Protein AF-A0A268S438-F1 (afdb_monomer)

Solvent-accessible surface area (backbone atoms only — not comparable to full-atom values): 7469 Å² total; per-residue (Å²): 136,84,68,72,70,56,70,72,64,74,29,66,82,28,32,20,53,40,44,103,88,45,72,42,93,62,73,30,62,47,69,67,56,44,38,54,51,52,50,54,51,50,52,53,52,52,47,54,53,64,74,64,53,57,83,86,52,78,36,74,67,53,49,50,52,50,52,50,54,50,50,52,54,51,45,43,52,73,72,44,54,72,66,51,53,52,48,48,35,61,77,70,65,50,42,38,23,63,53,61,61,92,77,60,55,75,70,55,75,73,40,95,79,39,84,53,45,60,77,65,83,72,61,84,98

Radius of gyration: 16.18 Å; Cα contacts (8 Å, |Δi|>4): 114; chains: 1; bounding box: 44×34×37 Å

Organism: Shouchella clausii (NCBI:txid79880)

pLDDT: mean 84.64, std 14.53, range [30.36, 95.69]

Sequence (125 aa):
MYKVNKPNNFFAKGFYIEDQVRSSNSKIHNEEQFRIALLDHAKKKEQSMYDGWDIDDYTCEKEQEFFQEWTEKQRRLKEGTFSDLVQYVIDERINLSLVKPSELTQEDFEDDNNPKFLVVQNIIL

Mean predicted aligned error: 6.34 Å

Secondary structure (DSSP, 8-state):
------HHHHSTT-BEEEETTEE-SS-B-SHHHHHHHHHHHHHHHHHHHHHT--GGG--HHHHHHHHHHHHHHHHHHHHS-HHHHHHHHHHTT-EEESS-GGG--TGGGG-TT-TTB--GGGS--

Structure (mmCIF, N/CA/C/O backbone):
data_AF-A0A268S438-F1
#
_entry.id   AF-A0A268S438-F1
#
loop_
_atom_site.group_PDB
_atom_site.id
_atom_site.type_symbol
_atom_site.label_atom_id
_atom_site.label_alt_id
_atom_site.label_comp_id
_atom_site.label_asym_id
_atom_site.label_entity_id
_atom_site.label_seq_id
_atom_site.pdbx_PDB_ins_code
_atom_site.Cartn_x
_atom_site.Cartn_y
_atom_site.Cartn_z
_atom_site.occupancy
_atom_site.B_iso_or_equiv
_atom_site.auth_seq_id
_atom_site.auth_comp_id
_atom_site.auth_asym_id
_atom_site.auth_atom_id
_atom_site.pdbx_PDB_model_num
ATOM 1 N N . MET A 1 1 ? -25.216 15.766 -7.250 1.00 33.81 1 MET A N 1
ATOM 2 C CA . MET A 1 1 ? -24.340 16.162 -6.126 1.00 33.81 1 MET A CA 1
ATOM 3 C C . MET A 1 1 ? -24.080 14.907 -5.312 1.00 33.81 1 MET A C 1
ATOM 5 O O . MET A 1 1 ? -24.943 14.520 -4.536 1.00 33.81 1 MET A O 1
ATOM 9 N N . TYR A 1 2 ? -22.967 14.220 -5.560 1.00 30.36 2 TYR A N 1
ATOM 10 C CA . TYR A 1 2 ? -22.604 13.026 -4.796 1.00 30.36 2 TYR A CA 1
ATOM 11 C C . TYR A 1 2 ? -21.817 13.465 -3.560 1.00 30.36 2 TYR A C 1
ATOM 13 O O . TYR A 1 2 ? -20.893 14.275 -3.648 1.00 30.36 2 TYR A O 1
ATOM 21 N N . LYS A 1 3 ? -22.290 13.036 -2.388 1.00 34.06 3 LYS A N 1
ATOM 22 C CA . LYS A 1 3 ? -21.680 13.325 -1.092 1.00 34.06 3 LYS A CA 1
ATOM 23 C C . LYS A 1 3 ? -20.525 12.351 -0.915 1.00 34.06 3 LYS A C 1
ATOM 25 O O . LYS A 1 3 ? -20.763 11.199 -0.588 1.00 34.06 3 LYS A O 1
ATOM 30 N N . VAL A 1 4 ? -19.300 12.852 -1.039 1.00 43.38 4 VAL A N 1
ATOM 31 C CA . VAL A 1 4 ? -18.123 12.205 -0.451 1.00 43.38 4 VAL A CA 1
ATOM 32 C C . VAL A 1 4 ? -18.448 11.952 1.024 1.00 43.38 4 VAL A C 1
ATOM 34 O O . VAL A 1 4 ? -18.591 12.904 1.803 1.00 43.38 4 VAL A O 1
ATOM 37 N N . ASN A 1 5 ? -18.644 10.691 1.414 1.00 45.06 5 ASN A N 1
ATOM 38 C CA . ASN A 1 5 ? -18.700 10.330 2.825 1.00 45.06 5 ASN A CA 1
ATOM 39 C C . ASN A 1 5 ? -17.345 10.721 3.420 1.00 45.06 5 ASN A C 1
ATOM 41 O O . ASN A 1 5 ? -16.308 10.188 3.044 1.00 45.06 5 ASN A O 1
ATOM 45 N N . LYS A 1 6 ? -17.357 11.762 4.258 1.00 53.25 6 LYS A N 1
ATOM 46 C CA . LYS A 1 6 ? -16.161 12.499 4.676 1.00 53.25 6 LYS A CA 1
ATOM 47 C C . LYS A 1 6 ? -15.048 11.551 5.162 1.00 53.25 6 LYS A C 1
ATOM 49 O O . LYS A 1 6 ? -15.359 10.656 5.956 1.00 53.25 6 LYS A O 1
ATOM 54 N N . PRO A 1 7 ? -13.768 11.820 4.831 1.00 57.50 7 PRO A N 1
ATOM 55 C CA . PRO A 1 7 ? -12.608 11.052 5.312 1.00 57.50 7 PRO A CA 1
ATOM 56 C C . PRO A 1 7 ? -12.600 10.840 6.837 1.00 57.50 7 PRO A C 1
ATOM 58 O O . PRO A 1 7 ? -12.092 9.839 7.330 1.00 57.50 7 PRO A O 1
ATOM 61 N N . ASN A 1 8 ? -13.261 11.721 7.595 1.00 56.97 8 ASN A N 1
ATOM 62 C CA . ASN A 1 8 ? -13.432 11.603 9.043 1.00 56.97 8 ASN A CA 1
ATOM 63 C C . ASN A 1 8 ? -14.044 10.272 9.515 1.00 56.97 8 ASN A C 1
ATOM 65 O O . ASN A 1 8 ? -13.729 9.845 10.621 1.00 56.97 8 ASN A O 1
ATOM 69 N N . ASN A 1 9 ? -14.909 9.616 8.729 1.00 70.81 9 ASN A N 1
ATOM 70 C CA . ASN A 1 9 ? -15.498 8.338 9.153 1.00 70.81 9 ASN A CA 1
ATOM 71 C C . ASN A 1 9 ? -14.593 7.139 8.830 1.00 70.81 9 ASN A C 1
ATOM 73 O O . ASN A 1 9 ? -14.622 6.136 9.538 1.00 70.81 9 ASN A O 1
ATOM 77 N N . PHE A 1 10 ? -13.755 7.258 7.798 1.00 80.94 10 PHE A N 1
ATOM 78 C CA . PHE A 1 10 ? -12.822 6.208 7.389 1.00 80.94 10 PHE A CA 1
ATOM 79 C C . PHE A 1 10 ? -11.771 5.930 8.468 1.00 80.94 10 PHE A C 1
ATOM 81 O O . PHE A 1 10 ? -11.498 4.783 8.811 1.00 80.94 10 PHE A O 1
ATOM 88 N N . PHE A 1 11 ? -11.245 6.989 9.080 1.00 88.00 11 PHE A N 1
ATOM 89 C CA . PHE A 1 11 ? -10.227 6.874 10.121 1.00 88.00 11 PHE A CA 1
ATOM 90 C C . PHE A 1 11 ? -10.784 6.669 11.538 1.00 88.00 11 PHE A C 1
ATOM 92 O O . PHE A 1 11 ? -10.012 6.441 12.469 1.00 88.00 11 PHE A O 1
ATOM 99 N N . ALA A 1 12 ? -12.107 6.720 11.728 1.00 85.12 12 ALA A N 1
ATOM 100 C CA . ALA A 1 12 ? -12.731 6.777 13.053 1.00 85.12 12 ALA A CA 1
ATOM 101 C C . ALA A 1 12 ? -12.380 5.579 13.953 1.00 85.12 12 ALA A C 1
ATOM 103 O O . ALA A 1 12 ? -12.113 5.750 15.141 1.00 85.12 12 ALA A O 1
ATOM 104 N N . LYS A 1 13 ? -12.349 4.364 13.394 1.00 85.56 13 LYS A N 1
ATOM 105 C CA . LYS A 1 13 ? -11.952 3.145 14.126 1.00 85.56 13 LYS A CA 1
ATOM 106 C C . LYS A 1 13 ? -10.446 2.873 14.070 1.00 85.56 13 LYS A C 1
ATOM 108 O O . LYS A 1 13 ? -9.954 2.020 14.813 1.00 85.56 13 LYS A O 1
ATOM 113 N N . GLY A 1 14 ? -9.743 3.598 13.202 1.00 91.06 14 GLY A N 1
ATOM 114 C CA . GLY A 1 14 ? -8.406 3.302 12.708 1.00 91.06 14 GLY A CA 1
ATOM 115 C C . GLY A 1 14 ? -8.271 1.914 12.078 1.00 91.06 14 GLY A C 1
ATOM 116 O O . GLY A 1 14 ? -9.125 1.045 12.259 1.00 91.06 14 GLY A O 1
ATOM 117 N N . PHE A 1 15 ? -7.170 1.681 11.379 1.00 92.69 15 PHE A N 1
ATOM 118 C CA . PHE A 1 15 ? -6.902 0.403 10.715 1.00 92.69 15 PHE A CA 1
ATOM 119 C C . PHE A 1 15 ? -5.401 0.153 10.550 1.00 92.69 15 PHE A C 1
ATOM 121 O O . PHE A 1 15 ? -4.582 1.048 10.736 1.00 92.69 15 PHE A O 1
ATOM 128 N N . TYR A 1 16 ? -5.043 -1.074 10.217 1.00 91.69 16 TYR A N 1
ATOM 129 C CA . TYR A 1 16 ? -3.706 -1.520 9.868 1.00 91.69 16 TYR A CA 1
ATOM 130 C C . TYR A 1 16 ? -3.663 -1.789 8.366 1.00 91.69 16 TYR A C 1
ATOM 132 O O . TYR A 1 16 ? -4.663 -2.208 7.788 1.00 91.69 16 TYR A O 1
ATOM 140 N N . ILE A 1 17 ? -2.521 -1.523 7.741 1.00 88.50 17 ILE A N 1
ATOM 141 C CA . ILE A 1 17 ? -2.264 -1.962 6.370 1.00 88.50 17 ILE A CA 1
ATOM 142 C C . ILE A 1 17 ? -1.655 -3.349 6.444 1.00 88.50 17 ILE A C 1
ATOM 144 O O . ILE A 1 17 ? -0.620 -3.516 7.093 1.00 88.50 17 ILE A O 1
ATOM 148 N N . GLU A 1 18 ? -2.321 -4.284 5.779 1.00 81.19 18 GLU A N 1
ATOM 149 C CA . GLU A 1 18 ? -1.867 -5.643 5.561 1.00 81.19 18 GLU A CA 1
ATOM 150 C C . GLU A 1 18 ? -1.773 -5.918 4.075 1.00 81.19 18 GLU A C 1
ATOM 152 O O . GLU A 1 18 ? -2.752 -5.865 3.329 1.00 81.19 18 GLU A O 1
ATOM 157 N N . ASP A 1 19 ? -0.573 -6.258 3.656 1.00 69.69 19 ASP A N 1
ATOM 158 C CA . ASP A 1 19 ? -0.308 -6.747 2.325 1.00 69.69 19 ASP A CA 1
ATOM 159 C C . ASP A 1 19 ? 0.755 -7.846 2.418 1.00 69.69 19 ASP A C 1
ATOM 161 O O . ASP A 1 19 ? 1.428 -8.028 3.434 1.00 69.69 19 ASP A O 1
ATOM 165 N N . GLN A 1 20 ? 0.904 -8.624 1.351 1.00 63.91 20 GLN A N 1
ATOM 166 C CA . GLN A 1 20 ? 1.894 -9.705 1.301 1.00 63.91 20 GLN A CA 1
ATOM 167 C C . GLN A 1 20 ? 3.347 -9.189 1.360 1.00 63.91 20 GLN A C 1
ATOM 169 O O . GLN A 1 20 ? 4.279 -9.987 1.428 1.00 63.91 20 GLN A O 1
ATOM 174 N N . VAL A 1 21 ? 3.548 -7.866 1.331 1.00 60.25 21 VAL A N 1
ATOM 175 C CA . VAL A 1 21 ? 4.847 -7.191 1.403 1.00 60.25 21 VAL A CA 1
ATOM 176 C C . VAL A 1 21 ? 5.156 -6.754 2.846 1.00 60.25 21 VAL A C 1
ATOM 178 O O . VAL A 1 21 ? 6.328 -6.643 3.223 1.00 60.25 21 VAL A O 1
ATOM 181 N N . ARG A 1 22 ? 4.139 -6.508 3.685 1.00 60.12 22 ARG A N 1
ATOM 182 C CA . ARG A 1 22 ? 4.280 -5.985 5.044 1.00 60.12 22 ARG A CA 1
ATOM 183 C C . ARG A 1 22 ? 3.013 -6.160 5.893 1.00 60.12 22 ARG A C 1
ATOM 185 O O . ARG A 1 22 ? 1.909 -5.825 5.478 1.00 60.12 22 ARG A O 1
ATOM 192 N N . SER A 1 23 ? 3.249 -6.429 7.179 1.00 62.62 23 SER A N 1
ATOM 193 C CA . SER A 1 23 ? 2.302 -6.116 8.252 1.00 62.62 23 SER A CA 1
ATOM 194 C C . SER A 1 23 ? 2.631 -4.807 8.985 1.00 62.62 23 SER A C 1
ATOM 196 O O . SER A 1 23 ? 3.769 -4.593 9.435 1.00 62.62 23 SER A O 1
ATOM 198 N N . SER A 1 24 ? 1.667 -3.891 9.122 1.00 67.62 24 SER A N 1
ATOM 199 C CA . SER A 1 24 ? 1.873 -2.652 9.890 1.00 67.62 24 SER A CA 1
ATOM 200 C C . SER A 1 24 ? 1.667 -2.886 11.387 1.00 67.62 24 SER A C 1
ATOM 202 O O . SER A 1 24 ? 0.585 -3.253 11.830 1.00 67.62 24 SER A O 1
ATOM 204 N N . ASN A 1 25 ? 2.666 -2.562 12.212 1.00 69.75 25 ASN A N 1
ATOM 205 C CA . ASN A 1 25 ? 2.514 -2.592 13.675 1.00 69.75 25 ASN A CA 1
ATOM 206 C C . ASN A 1 25 ? 1.770 -1.368 14.235 1.00 69.75 25 ASN A C 1
ATOM 208 O O . ASN A 1 25 ? 1.367 -1.364 15.401 1.00 69.75 25 ASN A O 1
ATOM 212 N N . SER A 1 26 ? 1.597 -0.319 13.430 1.00 83.19 26 SER A N 1
ATOM 213 C CA . SER A 1 26 ? 0.987 0.939 13.857 1.00 83.19 26 SER A CA 1
ATOM 214 C C . SER A 1 26 ? -0.374 1.124 13.204 1.00 83.19 26 SER A C 1
ATOM 216 O O . SER A 1 26 ? -0.518 1.002 11.987 1.00 83.19 26 SER A O 1
ATOM 218 N N . LYS A 1 27 ? -1.363 1.440 14.042 1.00 91.06 27 LYS A N 1
ATOM 219 C CA . LYS A 1 27 ? -2.726 1.728 13.610 1.00 91.06 27 LYS A CA 1
ATOM 220 C C . LYS A 1 27 ? -2.791 3.140 13.027 1.00 91.06 27 LYS A C 1
ATOM 222 O O . LYS A 1 27 ? -2.254 4.080 13.610 1.00 91.06 27 LYS A O 1
ATOM 227 N N . ILE A 1 28 ? -3.434 3.269 11.878 1.00 92.88 28 ILE A N 1
ATOM 228 C CA . ILE A 1 28 ? -3.598 4.495 11.103 1.00 92.88 28 ILE A CA 1
ATOM 229 C C . ILE A 1 28 ? -4.912 5.154 11.511 1.00 92.88 28 ILE A C 1
ATOM 231 O O . ILE A 1 28 ? -5.961 4.516 11.488 1.00 92.88 28 ILE A O 1
ATOM 235 N N . HIS A 1 29 ? -4.850 6.432 11.871 1.00 92.81 29 HIS A N 1
ATOM 236 C CA . HIS A 1 29 ? -5.964 7.225 12.397 1.00 92.81 29 HIS A CA 1
ATOM 237 C C . HIS A 1 29 ? -6.158 8.561 11.670 1.00 92.81 29 HIS A C 1
ATOM 239 O O . HIS A 1 29 ? -7.024 9.348 12.052 1.00 92.81 29 HIS A O 1
ATOM 245 N N . ASN A 1 30 ? -5.359 8.852 10.645 1.00 92.38 30 ASN A N 1
ATOM 246 C CA . ASN A 1 30 ? -5.516 10.045 9.822 1.00 92.38 30 ASN A CA 1
ATOM 247 C C . ASN A 1 30 ? -4.893 9.858 8.431 1.00 92.38 30 ASN A C 1
ATOM 249 O O . ASN A 1 30 ? -4.174 8.890 8.174 1.00 92.38 30 ASN A O 1
ATOM 253 N N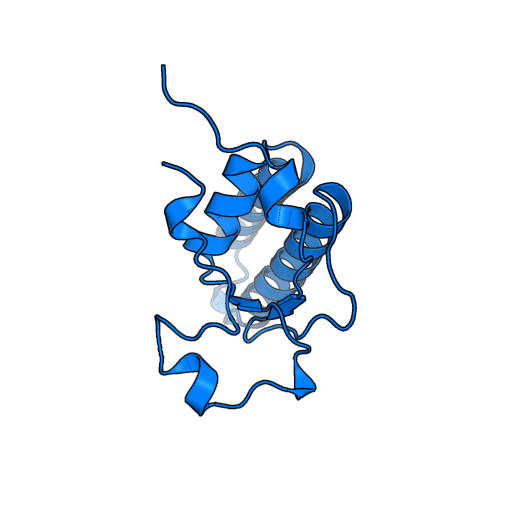 . GLU A 1 31 ? -5.175 10.811 7.543 1.00 92.31 31 GLU A N 1
ATOM 254 C CA . GLU A 1 31 ? -4.722 10.783 6.151 1.00 92.31 31 GLU A CA 1
ATOM 255 C C . GLU A 1 31 ? -3.198 10.853 6.014 1.00 92.31 31 GLU A C 1
ATOM 257 O O . GLU A 1 31 ? -2.641 10.172 5.162 1.00 92.31 31 GLU A O 1
ATOM 262 N N . GLU A 1 32 ? -2.502 11.617 6.857 1.00 93.25 32 GLU A N 1
ATOM 263 C CA . GLU A 1 32 ? -1.041 11.731 6.792 1.00 93.25 32 GLU A CA 1
ATOM 264 C C . GLU A 1 32 ? -0.359 10.394 7.112 1.00 93.25 32 GLU A C 1
ATOM 266 O O . GLU A 1 32 ? 0.501 9.931 6.362 1.00 93.25 32 GLU A O 1
ATOM 271 N N . GLN A 1 33 ? -0.798 9.718 8.176 1.00 93.50 33 GLN A N 1
ATOM 272 C CA . GLN A 1 33 ? -0.336 8.374 8.524 1.00 93.50 33 GLN A CA 1
ATOM 273 C C . GLN A 1 33 ? -0.626 7.378 7.401 1.00 93.50 33 GLN A C 1
ATOM 275 O O . GLN A 1 33 ? 0.219 6.541 7.087 1.00 93.50 33 GLN A O 1
ATOM 280 N N . PHE A 1 34 ? -1.802 7.485 6.780 1.00 93.31 34 PHE A N 1
ATOM 281 C CA . PHE A 1 34 ? -2.178 6.640 5.655 1.00 93.31 34 PHE A CA 1
ATOM 282 C C . PHE A 1 34 ? -1.261 6.867 4.455 1.00 93.31 34 PHE A C 1
ATOM 284 O O . PHE A 1 34 ? -0.703 5.918 3.915 1.00 93.31 34 PHE A O 1
ATOM 291 N N . ARG A 1 35 ? -1.020 8.130 4.109 1.00 94.56 35 ARG A N 1
ATOM 292 C CA . ARG A 1 35 ? -0.129 8.542 3.027 1.00 94.56 35 ARG A CA 1
ATOM 293 C C . ARG A 1 35 ? 1.289 8.012 3.215 1.00 94.56 35 ARG A C 1
ATOM 295 O O . ARG A 1 35 ? 1.857 7.431 2.294 1.00 94.56 35 ARG A O 1
ATOM 302 N N . ILE A 1 36 ? 1.843 8.173 4.416 1.00 93.19 36 ILE A N 1
ATOM 303 C CA . ILE A 1 36 ? 3.173 7.661 4.771 1.00 93.19 36 ILE A CA 1
ATOM 304 C C . ILE A 1 36 ? 3.218 6.137 4.623 1.00 93.19 36 ILE A C 1
ATOM 306 O O . ILE A 1 36 ? 4.173 5.601 4.061 1.00 93.19 36 ILE A O 1
ATOM 310 N N . ALA A 1 37 ? 2.187 5.440 5.100 1.00 92.00 37 ALA A N 1
ATOM 311 C CA . ALA A 1 37 ? 2.140 3.988 5.040 1.00 92.00 37 ALA A CA 1
ATOM 312 C C . ALA A 1 37 ? 2.043 3.468 3.592 1.00 92.00 37 ALA A C 1
ATOM 314 O O . ALA A 1 37 ? 2.764 2.535 3.240 1.00 92.00 37 ALA A O 1
ATOM 315 N N . LEU A 1 38 ? 1.243 4.112 2.733 1.00 93.06 38 LEU A N 1
ATOM 316 C CA . LEU A 1 38 ? 1.152 3.764 1.310 1.00 93.06 38 LEU A CA 1
ATOM 317 C C . LEU A 1 38 ? 2.447 4.063 0.546 1.00 93.06 38 LEU A C 1
ATOM 319 O O . LEU A 1 38 ? 2.843 3.266 -0.300 1.00 93.06 38 LEU A O 1
ATOM 323 N N . LEU A 1 39 ? 3.139 5.163 0.863 1.00 93.69 39 LEU A N 1
ATOM 324 C CA . LEU A 1 39 ? 4.452 5.472 0.283 1.00 93.69 39 LEU A CA 1
ATOM 325 C C . LEU A 1 39 ? 5.513 4.429 0.650 1.00 93.69 39 LEU A C 1
ATOM 327 O O . LEU A 1 39 ? 6.309 4.042 -0.205 1.00 93.69 39 LEU A O 1
ATOM 331 N N . ASP A 1 40 ? 5.530 3.968 1.904 1.00 90.88 40 ASP A N 1
ATOM 332 C CA . ASP A 1 40 ? 6.445 2.906 2.336 1.00 90.88 40 ASP A CA 1
ATOM 333 C C . ASP A 1 40 ? 6.127 1.567 1.656 1.00 90.88 40 ASP A C 1
ATOM 335 O O . ASP A 1 40 ? 7.048 0.893 1.193 1.00 90.88 40 ASP A O 1
ATOM 339 N N . HIS A 1 41 ? 4.841 1.209 1.537 1.00 90.88 41 HIS A N 1
ATOM 340 C CA . HIS A 1 41 ? 4.409 0.033 0.775 1.00 90.88 41 HIS A CA 1
ATOM 341 C C . HIS A 1 41 ? 4.884 0.112 -0.681 1.00 90.88 41 HIS A C 1
ATOM 343 O O . HIS A 1 41 ? 5.577 -0.788 -1.154 1.00 90.88 41 HIS A O 1
ATOM 349 N N . ALA A 1 42 ? 4.585 1.222 -1.365 1.00 92.00 42 ALA A N 1
ATOM 350 C CA . ALA A 1 42 ? 4.958 1.426 -2.760 1.00 92.00 42 ALA A CA 1
ATOM 351 C C . ALA A 1 42 ? 6.470 1.285 -2.961 1.00 92.00 42 ALA A C 1
ATOM 353 O O . ALA A 1 42 ? 6.914 0.559 -3.842 1.00 92.00 42 ALA A O 1
ATOM 354 N N . LYS A 1 43 ? 7.273 1.896 -2.080 1.00 91.44 43 LYS A N 1
ATOM 355 C CA . LYS A 1 43 ? 8.736 1.839 -2.168 1.00 91.44 43 LYS A CA 1
ATOM 356 C C . LYS A 1 43 ? 9.265 0.409 -2.086 1.00 91.44 43 LYS A C 1
ATOM 358 O O . LYS A 1 43 ? 10.160 0.056 -2.844 1.00 91.44 43 LYS A O 1
ATOM 363 N N . LYS A 1 44 ? 8.736 -0.396 -1.163 1.00 88.94 44 LYS A N 1
ATOM 364 C CA . LYS A 1 44 ? 9.156 -1.794 -0.993 1.00 88.94 44 LYS A CA 1
ATOM 365 C C . LYS A 1 44 ? 8.742 -2.656 -2.173 1.00 88.94 44 LYS A C 1
ATOM 367 O O . LYS A 1 44 ? 9.541 -3.467 -2.630 1.00 88.94 44 LYS A O 1
ATOM 372 N N . LYS A 1 45 ? 7.519 -2.462 -2.671 1.00 89.00 45 LYS A N 1
ATOM 373 C CA . LYS A 1 45 ? 7.015 -3.183 -3.837 1.00 89.00 45 LYS A CA 1
ATOM 374 C C . LYS A 1 45 ? 7.852 -2.885 -5.080 1.00 89.00 45 LYS A C 1
ATOM 376 O O . LYS A 1 45 ? 8.332 -3.822 -5.706 1.00 89.00 45 LYS A O 1
ATOM 381 N N . GLU A 1 46 ? 8.085 -1.609 -5.381 1.00 91.38 46 GLU A N 1
ATOM 382 C CA . GLU A 1 46 ? 8.909 -1.215 -6.529 1.00 91.38 46 GLU A CA 1
ATOM 383 C C . GLU A 1 46 ? 10.347 -1.716 -6.403 1.00 91.38 46 GLU A C 1
ATOM 385 O O . GLU A 1 46 ? 10.910 -2.215 -7.370 1.00 91.38 46 GLU A O 1
ATOM 390 N N . GLN A 1 47 ? 10.936 -1.647 -5.204 1.00 90.00 47 GLN A N 1
ATOM 391 C CA . GLN A 1 47 ? 12.265 -2.205 -4.973 1.00 90.00 47 GLN A CA 1
ATOM 392 C C . GLN A 1 47 ? 12.290 -3.716 -5.241 1.00 90.00 47 GLN A C 1
ATOM 394 O O . GLN A 1 47 ? 13.172 -4.189 -5.944 1.00 90.00 47 GLN A O 1
ATOM 399 N N . SER A 1 48 ? 11.304 -4.469 -4.745 1.00 89.19 48 SER A N 1
ATOM 400 C CA . SER A 1 48 ? 11.217 -5.909 -5.004 1.00 89.19 48 SER A CA 1
ATOM 401 C C . SER A 1 48 ? 11.011 -6.239 -6.482 1.00 89.19 48 SER A C 1
ATOM 403 O O . SER A 1 48 ? 11.465 -7.291 -6.921 1.00 89.19 48 SER A O 1
ATOM 405 N N . MET A 1 49 ? 10.302 -5.392 -7.233 1.00 88.88 49 MET A N 1
ATOM 406 C CA . MET A 1 49 ? 10.142 -5.555 -8.680 1.00 88.88 49 MET A CA 1
ATOM 407 C C . MET A 1 49 ? 11.467 -5.317 -9.399 1.00 88.88 49 MET A C 1
ATOM 409 O O . MET A 1 49 ? 11.881 -6.162 -10.183 1.00 88.88 49 MET A O 1
ATOM 413 N N . TYR A 1 50 ? 12.143 -4.212 -9.084 1.00 91.06 50 TYR A N 1
ATOM 414 C CA . TYR A 1 50 ? 13.426 -3.840 -9.677 1.00 91.06 50 TYR A CA 1
ATOM 415 C C . TYR A 1 50 ? 14.541 -4.844 -9.362 1.00 91.06 50 TYR A C 1
ATOM 417 O O . TYR A 1 50 ? 15.336 -5.190 -10.230 1.00 91.06 50 TYR A O 1
ATOM 425 N N . ASP A 1 51 ? 14.592 -5.346 -8.127 1.00 91.44 51 ASP A N 1
ATOM 426 C CA . ASP A 1 51 ? 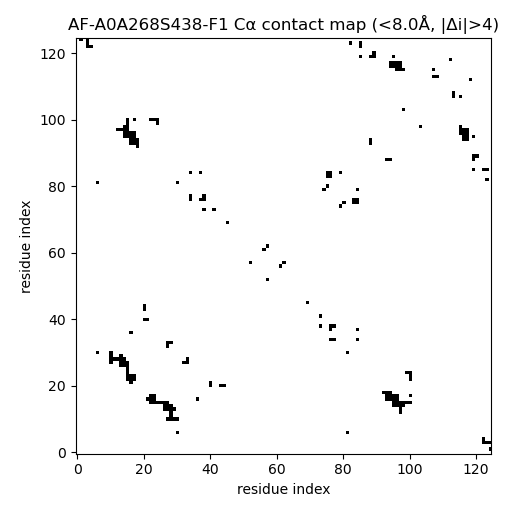15.566 -6.356 -7.698 1.00 91.44 51 ASP A CA 1
ATOM 427 C C . ASP A 1 51 ? 15.266 -7.744 -8.304 1.00 91.44 51 ASP A C 1
ATOM 429 O O . ASP A 1 51 ? 16.133 -8.615 -8.316 1.00 91.44 51 ASP A O 1
ATOM 433 N N . GLY A 1 52 ? 14.034 -7.963 -8.779 1.00 92.31 52 GLY A N 1
ATOM 434 C CA . GLY A 1 52 ? 13.577 -9.207 -9.403 1.00 92.31 52 GLY A CA 1
ATOM 435 C C . GLY A 1 52 ? 13.711 -9.245 -10.926 1.00 92.31 52 GLY A C 1
ATOM 436 O O . GLY A 1 52 ? 13.266 -10.214 -11.535 1.00 92.31 52 GLY A O 1
ATOM 437 N N . TRP A 1 53 ? 14.267 -8.199 -11.537 1.00 94.69 53 TRP A N 1
ATOM 438 C CA . TRP A 1 53 ? 14.517 -8.129 -12.974 1.00 94.69 53 TRP A CA 1
ATOM 439 C C . TRP A 1 53 ? 15.600 -9.115 -13.413 1.00 94.69 53 TRP A C 1
ATOM 441 O O . TRP A 1 53 ? 16.597 -9.323 -12.715 1.00 94.69 53 TRP A O 1
ATOM 451 N N . ASP A 1 54 ? 15.422 -9.700 -14.599 1.00 93.31 54 ASP A N 1
ATOM 452 C CA . ASP A 1 54 ? 16.479 -10.496 -15.212 1.00 93.31 54 ASP A CA 1
ATOM 453 C C . ASP A 1 54 ? 17.625 -9.578 -15.661 1.00 93.31 54 ASP A C 1
ATOM 455 O O . ASP A 1 54 ? 17.452 -8.379 -15.884 1.00 93.31 54 ASP A O 1
ATOM 459 N N . ILE A 1 55 ? 18.830 -10.129 -15.834 1.00 90.88 55 ILE A N 1
ATOM 460 C CA . ILE A 1 55 ? 20.002 -9.319 -16.210 1.00 90.88 55 ILE A CA 1
ATOM 461 C C . ILE A 1 55 ? 19.792 -8.536 -17.520 1.00 90.88 55 ILE A C 1
ATOM 463 O O . ILE A 1 55 ? 20.301 -7.426 -17.667 1.00 90.88 55 ILE A O 1
ATOM 467 N N . ASP A 1 56 ? 18.997 -9.092 -18.436 1.00 93.12 56 ASP A N 1
ATOM 468 C CA . ASP A 1 56 ? 18.664 -8.496 -19.732 1.00 93.12 56 ASP A CA 1
ATOM 469 C C . ASP A 1 56 ? 17.579 -7.404 -19.634 1.00 93.12 56 ASP A C 1
ATOM 471 O O . ASP A 1 56 ? 17.324 -6.689 -20.606 1.00 93.12 56 ASP A O 1
ATOM 475 N N . ASP A 1 57 ? 16.932 -7.248 -18.475 1.00 90.25 57 ASP A N 1
ATOM 476 C CA . ASP A 1 57 ? 15.942 -6.198 -18.229 1.00 90.25 57 ASP A CA 1
ATOM 477 C C . ASP A 1 57 ? 16.581 -4.867 -17.809 1.00 90.25 57 ASP A C 1
ATOM 479 O O . ASP A 1 57 ? 15.972 -3.818 -18.027 1.00 90.25 57 ASP A O 1
ATOM 483 N N . TYR A 1 58 ? 17.828 -4.870 -17.318 1.00 89.12 58 TYR A N 1
ATOM 484 C CA . TYR A 1 58 ? 18.599 -3.666 -16.960 1.00 89.12 58 TYR A CA 1
ATOM 485 C C . TYR A 1 58 ? 19.132 -2.923 -18.194 1.00 89.12 58 TYR A C 1
ATOM 487 O O . TYR A 1 58 ? 20.330 -2.707 -18.387 1.00 89.12 58 TYR A O 1
ATOM 495 N N . THR A 1 59 ? 18.212 -2.537 -19.069 1.00 94.56 59 THR A N 1
ATOM 496 C CA . THR A 1 59 ? 18.474 -1.656 -20.205 1.00 94.56 59 THR A CA 1
ATOM 497 C C . THR A 1 59 ? 18.106 -0.225 -19.839 1.00 94.56 59 THR A C 1
ATOM 499 O O . THR A 1 59 ? 17.176 0.009 -19.071 1.00 94.56 59 THR A O 1
ATOM 502 N N . CYS A 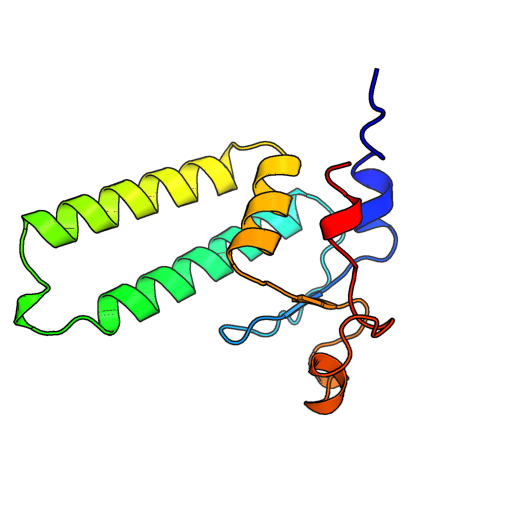1 60 ? 18.793 0.747 -20.443 1.00 92.69 60 CYS A N 1
ATOM 503 C CA . CYS A 1 60 ? 18.535 2.163 -20.178 1.00 92.69 60 CYS A CA 1
ATOM 504 C C . CYS A 1 60 ? 17.071 2.561 -20.457 1.00 92.69 60 CYS A C 1
ATOM 506 O O . CYS A 1 60 ? 16.504 3.349 -19.706 1.00 92.69 60 CYS A O 1
ATOM 508 N N . GLU A 1 61 ? 16.448 1.988 -21.494 1.00 94.62 61 GLU A N 1
ATOM 509 C CA . GLU A 1 61 ? 15.045 2.248 -21.846 1.00 94.62 61 GLU A CA 1
ATOM 510 C C . GLU A 1 61 ? 14.087 1.745 -20.755 1.00 94.62 61 GLU A C 1
ATOM 512 O O . GLU A 1 61 ? 13.284 2.525 -20.244 1.00 94.62 61 GLU A O 1
ATOM 517 N N . LYS A 1 62 ? 14.230 0.485 -20.323 1.00 93.56 62 LYS A N 1
ATOM 518 C CA . LYS A 1 62 ? 13.391 -0.099 -19.262 1.00 93.56 62 LYS A CA 1
ATOM 519 C C . LYS A 1 62 ? 13.582 0.598 -17.919 1.00 93.56 62 LYS A C 1
ATOM 521 O O . LYS A 1 62 ? 12.604 0.893 -17.238 1.00 93.56 62 LYS A O 1
ATOM 526 N N . GLU A 1 63 ? 14.823 0.904 -17.542 1.00 93.25 63 GLU A N 1
ATOM 527 C CA . GLU A 1 63 ? 15.103 1.661 -16.318 1.00 93.25 63 GLU A CA 1
ATOM 528 C C . GLU A 1 63 ? 14.443 3.046 -16.362 1.00 93.25 63 GLU A C 1
ATOM 530 O O . GLU A 1 63 ? 13.839 3.480 -15.380 1.00 93.25 63 GLU A O 1
ATOM 535 N N . GLN A 1 64 ? 14.506 3.740 -17.503 1.00 94.94 64 GLN A N 1
ATOM 536 C CA . GLN A 1 64 ? 13.874 5.046 -17.663 1.00 94.94 64 GLN A CA 1
ATOM 537 C C . GLN A 1 64 ? 12.347 4.966 -17.538 1.00 94.94 64 GLN A C 1
ATOM 539 O O . GLN A 1 64 ? 11.765 5.800 -16.841 1.00 94.94 64 GLN A O 1
ATOM 544 N N . GLU A 1 65 ? 11.707 3.985 -18.177 1.00 94.94 65 GLU A N 1
ATOM 545 C CA . GLU A 1 65 ? 10.263 3.742 -18.053 1.00 94.94 65 GLU A CA 1
ATOM 546 C C . GLU A 1 65 ? 9.878 3.465 -16.595 1.00 94.94 65 GLU A C 1
ATOM 548 O O . GLU A 1 65 ? 9.016 4.149 -16.039 1.00 94.94 65 GLU A O 1
ATOM 553 N N . PHE A 1 66 ? 10.602 2.565 -15.929 1.00 94.50 66 PHE A N 1
ATOM 554 C CA . PHE A 1 66 ? 10.387 2.245 -14.521 1.00 94.50 66 PHE A CA 1
ATOM 555 C C . PHE A 1 66 ? 10.500 3.477 -13.615 1.00 94.50 66 PHE A C 1
ATOM 557 O O . PHE A 1 66 ? 9.615 3.743 -12.800 1.00 94.50 66 PHE A O 1
ATOM 564 N N . PHE A 1 67 ? 11.553 4.288 -13.760 1.00 94.00 67 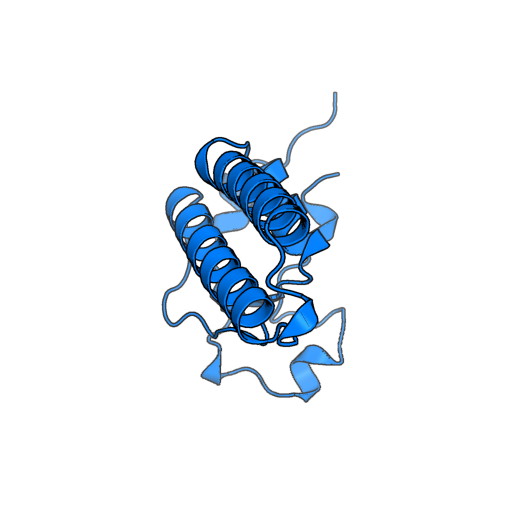PHE A N 1
ATOM 565 C CA . PHE A 1 67 ? 11.717 5.482 -12.927 1.00 94.00 67 PHE A CA 1
ATOM 566 C C . PHE A 1 67 ? 10.664 6.557 -13.212 1.00 94.00 67 PHE A C 1
ATOM 568 O O . PHE A 1 67 ? 10.301 7.304 -12.296 1.00 94.00 67 PHE A O 1
ATOM 575 N N . GLN A 1 68 ? 10.151 6.645 -14.440 1.00 95.56 68 GLN A N 1
ATOM 576 C CA . GLN A 1 68 ? 9.040 7.537 -14.771 1.00 95.56 68 GLN A CA 1
ATOM 577 C C . GLN A 1 68 ? 7.749 7.088 -14.085 1.00 95.56 68 GLN A C 1
ATOM 579 O O . GLN A 1 68 ? 7.117 7.896 -13.395 1.00 95.56 68 GLN A O 1
ATOM 584 N N . GLU A 1 69 ? 7.394 5.808 -14.208 1.00 94.00 69 GLU A N 1
ATOM 585 C CA . GLU A 1 69 ? 6.217 5.233 -13.550 1.00 94.00 69 GLU A CA 1
ATOM 586 C C . GLU A 1 69 ? 6.307 5.366 -12.029 1.00 94.00 69 GLU A C 1
ATOM 588 O O . GLU A 1 69 ? 5.357 5.811 -11.374 1.00 94.00 69 GLU A O 1
ATOM 593 N N . TRP A 1 70 ? 7.482 5.078 -11.464 1.00 94.62 70 TRP A N 1
ATOM 594 C CA . TRP A 1 70 ? 7.725 5.210 -10.036 1.00 94.62 70 TRP A CA 1
ATOM 595 C C . TRP A 1 70 ? 7.587 6.656 -9.556 1.00 94.62 70 TRP A C 1
ATOM 597 O O . TRP A 1 70 ? 6.950 6.923 -8.533 1.00 94.62 70 TRP A O 1
ATOM 607 N N . THR A 1 71 ? 8.137 7.615 -10.305 1.00 95.00 71 THR A N 1
ATOM 608 C CA . THR A 1 71 ? 8.036 9.042 -9.972 1.00 95.00 71 THR A CA 1
ATOM 609 C C . THR A 1 71 ? 6.582 9.509 -9.970 1.00 95.00 71 THR A C 1
ATOM 611 O O . THR A 1 71 ? 6.155 10.193 -9.035 1.00 95.00 71 THR A O 1
ATOM 614 N N . GLU A 1 72 ? 5.793 9.111 -10.968 1.00 93.81 72 GLU A N 1
ATOM 615 C CA . GLU A 1 72 ? 4.375 9.467 -11.042 1.00 93.81 72 GLU A CA 1
ATOM 616 C C . GLU A 1 72 ? 3.565 8.811 -9.913 1.00 93.81 72 GLU A C 1
ATOM 618 O O . GLU A 1 72 ? 2.754 9.483 -9.265 1.00 93.81 72 GLU A O 1
ATOM 623 N N . LYS A 1 73 ? 3.833 7.536 -9.597 1.00 94.19 73 LYS A N 1
ATOM 624 C CA . LYS A 1 73 ? 3.228 6.834 -8.453 1.00 94.19 73 LYS A CA 1
ATOM 625 C C . LYS A 1 73 ? 3.532 7.559 -7.139 1.00 94.19 73 LYS A C 1
ATOM 627 O O . LYS A 1 73 ? 2.616 7.851 -6.367 1.00 94.19 73 LYS A O 1
ATOM 632 N N . GLN A 1 74 ? 4.791 7.940 -6.903 1.00 94.88 74 GLN A N 1
ATOM 633 C CA . GLN A 1 74 ? 5.162 8.729 -5.727 1.00 94.88 74 GLN A CA 1
ATOM 634 C C . GLN A 1 74 ? 4.452 10.080 -5.675 1.00 94.88 74 GLN A C 1
ATOM 636 O O . GLN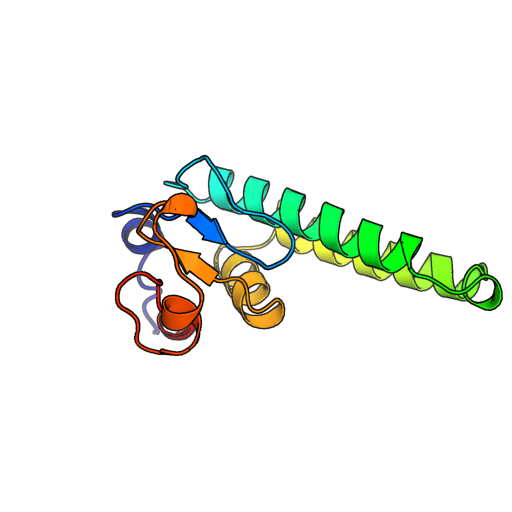 A 1 74 ? 4.018 10.489 -4.599 1.00 94.88 74 GLN A O 1
ATOM 641 N N . ARG A 1 75 ? 4.351 10.788 -6.803 1.00 95.69 75 ARG A N 1
ATOM 642 C CA . ARG A 1 75 ? 3.700 12.100 -6.869 1.00 95.69 75 ARG A CA 1
ATOM 643 C C . ARG A 1 75 ? 2.221 11.995 -6.503 1.00 95.69 75 ARG A C 1
ATOM 645 O O . ARG A 1 75 ? 1.763 12.737 -5.638 1.00 95.69 75 ARG A O 1
ATOM 652 N N . ARG A 1 76 ? 1.494 11.025 -7.073 1.00 93.88 76 ARG A N 1
ATOM 653 C CA . ARG A 1 76 ? 0.084 10.757 -6.725 1.00 93.88 76 ARG A CA 1
ATOM 654 C C . ARG A 1 76 ? -0.082 10.432 -5.246 1.00 93.88 76 ARG A C 1
ATOM 656 O O . ARG A 1 76 ? -0.958 10.986 -4.593 1.00 93.88 76 ARG A O 1
ATOM 663 N N . LEU A 1 77 ? 0.803 9.612 -4.688 1.00 95.69 77 LEU A N 1
ATOM 664 C CA . LEU A 1 77 ? 0.759 9.294 -3.265 1.00 95.69 77 LEU A CA 1
ATOM 665 C C . LEU A 1 77 ? 1.168 10.471 -2.372 1.00 95.69 77 LEU A C 1
ATOM 667 O O . LEU A 1 77 ? 0.639 10.582 -1.279 1.00 95.69 77 LEU A O 1
ATOM 671 N N . LYS A 1 78 ? 2.059 11.380 -2.781 1.00 95.06 78 LYS A N 1
ATOM 672 C CA . LYS A 1 78 ? 2.484 12.535 -1.958 1.00 95.06 78 LYS A CA 1
ATOM 673 C C . LYS A 1 78 ? 1.508 13.707 -2.009 1.00 95.06 78 LYS A C 1
ATOM 675 O O . LYS A 1 78 ? 1.251 14.322 -0.981 1.00 95.06 78 LYS A O 1
ATOM 680 N N . GLU A 1 79 ? 0.977 13.996 -3.189 1.00 94.19 79 GLU A N 1
ATOM 681 C CA . GLU A 1 79 ? 0.255 15.241 -3.482 1.00 94.19 79 GLU A CA 1
ATOM 682 C C . GLU A 1 79 ? -1.200 15.006 -3.899 1.00 94.19 79 GLU A C 1
ATOM 684 O O . GLU A 1 79 ? -1.989 15.948 -3.939 1.00 94.19 79 GLU A O 1
ATOM 689 N N . GLY A 1 80 ? -1.569 13.762 -4.214 1.00 91.38 80 GLY A N 1
ATOM 690 C CA . GLY A 1 80 ? -2.925 13.404 -4.616 1.00 91.38 80 GLY A CA 1
ATOM 691 C C . GLY A 1 80 ? -3.938 13.539 -3.486 1.00 91.38 80 GLY A C 1
ATOM 692 O O . GLY A 1 80 ? -3.602 13.673 -2.307 1.00 91.38 80 GLY A O 1
ATOM 693 N N . THR A 1 81 ? -5.204 13.485 -3.862 1.00 92.31 81 THR A N 1
ATOM 694 C CA . THR A 1 81 ? -6.360 13.532 -2.971 1.00 92.31 81 THR A CA 1
ATOM 695 C C . THR A 1 81 ? -6.510 12.246 -2.159 1.00 92.31 81 THR A C 1
ATOM 697 O O . THR A 1 81 ? -5.920 11.214 -2.473 1.00 92.31 81 THR A O 1
ATOM 700 N N . PHE A 1 82 ? -7.372 12.270 -1.140 1.00 90.06 82 PHE A N 1
ATOM 701 C CA . PHE A 1 82 ? -7.763 11.053 -0.426 1.00 90.06 82 PHE A CA 1
ATOM 702 C C . PHE A 1 82 ? -8.295 9.963 -1.375 1.00 90.06 82 PHE A C 1
ATOM 704 O O . PHE A 1 82 ? -7.964 8.795 -1.198 1.00 90.06 82 PHE A O 1
ATOM 711 N N . SER A 1 83 ? -9.052 10.331 -2.415 1.00 89.19 83 SER A N 1
ATOM 712 C CA . SER A 1 83 ? -9.538 9.372 -3.415 1.00 89.19 83 SER A CA 1
ATOM 713 C C . SER A 1 83 ? -8.400 8.683 -4.167 1.00 89.19 83 SER A C 1
ATOM 715 O O . SER A 1 83 ? -8.499 7.490 -4.421 1.00 89.19 83 SER A O 1
ATOM 717 N N . ASP A 1 84 ? -7.304 9.390 -4.459 1.00 91.75 84 ASP A N 1
ATOM 718 C CA . ASP A 1 84 ? -6.124 8.794 -5.101 1.00 91.75 84 ASP A CA 1
ATOM 719 C C . ASP A 1 84 ? -5.450 7.758 -4.185 1.00 91.75 84 ASP A C 1
ATOM 721 O O . ASP A 1 84 ? -5.013 6.705 -4.647 1.00 91.75 84 ASP A O 1
ATOM 725 N N . LEU A 1 85 ? -5.420 8.014 -2.870 1.00 92.94 85 LEU A N 1
ATOM 726 C CA . LEU A 1 85 ? -4.907 7.059 -1.880 1.00 92.94 85 LEU A CA 1
ATOM 727 C C . LEU A 1 85 ? -5.780 5.798 -1.796 1.00 92.94 85 LEU A C 1
ATOM 729 O O . LEU A 1 85 ? -5.266 4.683 -1.726 1.00 92.94 85 LEU A O 1
ATOM 733 N N . VAL A 1 86 ? -7.104 5.970 -1.807 1.00 90.81 86 VAL A N 1
ATOM 734 C CA . VAL A 1 86 ? -8.066 4.856 -1.787 1.00 90.81 86 VAL A CA 1
ATOM 735 C C . VAL A 1 86 ? -7.987 4.054 -3.087 1.00 90.81 86 VAL A C 1
ATOM 737 O O . VAL A 1 86 ? -7.999 2.826 -3.042 1.00 90.81 86 VAL A O 1
ATOM 740 N N . GLN A 1 87 ? -7.849 4.727 -4.231 1.00 91.00 87 GLN A N 1
ATOM 741 C CA . GLN A 1 87 ? -7.686 4.068 -5.523 1.00 91.00 87 GLN A CA 1
ATOM 742 C C . GLN A 1 87 ? -6.415 3.217 -5.554 1.00 91.00 87 GLN A C 1
ATOM 744 O O . GLN A 1 87 ? -6.473 2.064 -5.963 1.00 91.00 87 GLN A O 1
ATOM 749 N N . TYR A 1 88 ? -5.302 3.731 -5.024 1.00 92.38 88 TYR A N 1
ATOM 750 C CA . TYR A 1 88 ? -4.068 2.957 -4.901 1.00 92.38 88 TYR A CA 1
ATOM 751 C C . TYR A 1 88 ? -4.257 1.677 -4.071 1.00 92.38 88 TYR A C 1
ATOM 753 O O . TYR A 1 88 ? -3.781 0.616 -4.458 1.00 92.38 88 TYR A O 1
ATOM 761 N N . VAL A 1 89 ? -4.996 1.741 -2.957 1.00 91.25 89 VAL A N 1
ATOM 762 C CA . VAL A 1 89 ? -5.327 0.546 -2.157 1.00 91.25 89 VAL A CA 1
ATOM 763 C C . VAL A 1 89 ? -6.104 -0.493 -2.966 1.00 91.25 89 VAL A C 1
ATOM 765 O O . VAL A 1 89 ? -5.833 -1.686 -2.836 1.00 91.25 89 VAL A O 1
ATOM 768 N N . ILE A 1 90 ? -7.041 -0.053 -3.806 1.00 89.06 90 ILE A N 1
ATOM 769 C CA . ILE A 1 90 ? -7.831 -0.937 -4.671 1.00 89.06 90 ILE A CA 1
ATOM 770 C C . ILE A 1 90 ? -6.950 -1.560 -5.759 1.00 89.06 90 ILE A C 1
ATOM 772 O O . ILE A 1 90 ? -6.962 -2.781 -5.921 1.00 89.06 90 ILE A O 1
ATOM 776 N N . ASP A 1 91 ? -6.179 -0.739 -6.472 1.00 89.88 91 ASP A N 1
ATOM 777 C CA . ASP A 1 91 ? -5.326 -1.166 -7.587 1.00 89.88 91 ASP A CA 1
ATOM 778 C C . ASP A 1 91 ? -4.280 -2.189 -7.123 1.00 89.88 91 ASP A C 1
ATOM 780 O O . ASP A 1 91 ? -4.037 -3.200 -7.784 1.00 89.88 91 ASP A O 1
ATOM 784 N N . GLU A 1 92 ? -3.708 -1.959 -5.942 1.00 88.88 92 GLU A N 1
ATOM 785 C CA . GLU A 1 92 ? -2.664 -2.797 -5.355 1.00 88.88 92 GLU A CA 1
ATOM 786 C C . GLU A 1 92 ? -3.215 -3.941 -4.485 1.0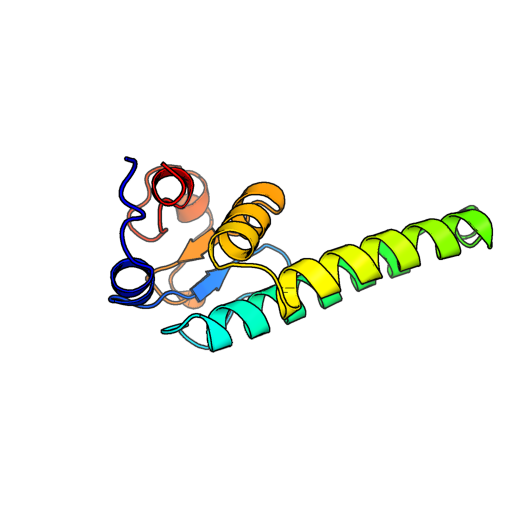0 88.88 92 GLU A C 1
ATOM 788 O O . GLU A 1 92 ? -2.435 -4.727 -3.947 1.00 88.88 92 GLU A O 1
ATOM 793 N N . ARG A 1 93 ? -4.548 -4.057 -4.358 1.00 87.94 93 ARG A N 1
ATOM 794 C CA . ARG A 1 93 ? -5.248 -5.066 -3.538 1.00 87.94 93 ARG A CA 1
ATOM 795 C C . ARG A 1 93 ? -4.749 -5.121 -2.089 1.00 87.94 93 ARG A C 1
ATOM 797 O O . ARG A 1 93 ? -4.551 -6.195 -1.522 1.00 87.94 93 ARG A O 1
ATOM 804 N N . ILE A 1 94 ? -4.536 -3.951 -1.496 1.00 89.00 94 ILE A N 1
ATOM 805 C CA . ILE A 1 94 ? -4.063 -3.815 -0.117 1.00 89.00 94 ILE A CA 1
ATOM 806 C C . ILE A 1 94 ? -5.237 -4.045 0.840 1.00 89.00 94 ILE A C 1
ATOM 808 O O . ILE A 1 94 ? -6.281 -3.399 0.721 1.00 89.00 94 ILE A O 1
ATOM 812 N N . ASN A 1 95 ? -5.063 -4.920 1.830 1.00 89.25 95 ASN A N 1
ATOM 813 C CA . ASN A 1 95 ? -6.081 -5.159 2.846 1.00 89.25 95 ASN A CA 1
ATOM 814 C C . ASN A 1 95 ? -5.940 -4.154 3.991 1.00 89.25 95 ASN A C 1
ATOM 816 O O . ASN A 1 95 ? -4.853 -3.899 4.509 1.00 89.25 95 ASN A O 1
ATOM 820 N N . LEU A 1 96 ? -7.064 -3.582 4.419 1.00 90.94 96 LEU A N 1
ATOM 821 C CA . LEU A 1 96 ? -7.108 -2.654 5.545 1.00 90.94 96 LEU A CA 1
ATOM 822 C C . LEU A 1 96 ? -7.783 -3.338 6.735 1.00 90.94 96 LEU A C 1
ATOM 824 O O . LEU A 1 96 ? -9.004 -3.464 6.767 1.00 90.94 96 LEU A O 1
ATOM 828 N N . SER A 1 97 ? -7.001 -3.790 7.712 1.0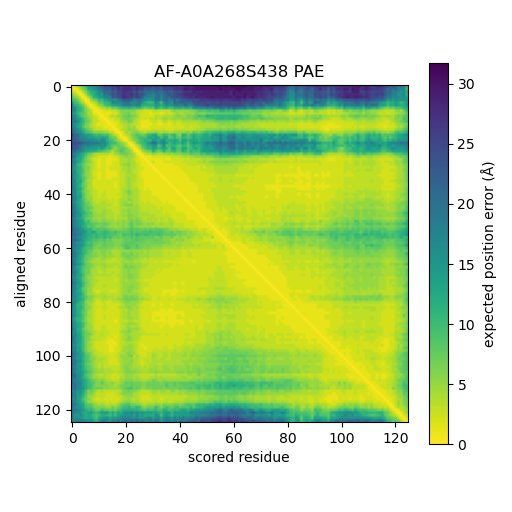0 91.31 97 SER A N 1
ATOM 829 C CA . SER A 1 97 ? -7.498 -4.557 8.860 1.00 91.31 97 SER A CA 1
ATOM 830 C C . SER A 1 97 ? -7.898 -3.666 10.040 1.00 91.31 97 SER A C 1
ATOM 832 O O . SER A 1 97 ? -7.196 -2.730 10.412 1.00 91.31 97 SER A O 1
ATOM 834 N N . LEU A 1 98 ? -9.007 -3.976 10.702 1.00 91.19 98 LEU A N 1
ATOM 835 C CA . LEU A 1 98 ? -9.457 -3.338 11.942 1.00 91.19 98 LEU A CA 1
ATOM 836 C C . LEU A 1 98 ? -8.776 -3.918 13.193 1.00 91.19 98 LEU A C 1
ATOM 838 O O . LEU A 1 98 ? -8.733 -3.245 14.235 1.00 91.19 98 LEU A O 1
ATOM 842 N N . VAL A 1 99 ? -8.234 -5.133 13.078 1.00 90.62 99 VAL A N 1
ATOM 843 C CA . VAL A 1 99 ? -7.498 -5.867 14.122 1.00 90.62 99 VAL A CA 1
ATOM 844 C C . VAL A 1 99 ? -6.006 -5.912 13.809 1.00 90.62 99 VAL A C 1
ATOM 846 O O . VAL A 1 99 ? -5.597 -5.614 12.683 1.00 90.62 99 VAL A O 1
ATOM 849 N N . LYS A 1 100 ? -5.171 -6.264 14.791 1.00 89.06 100 LYS A N 1
ATOM 850 C CA . LYS A 1 100 ? -3.729 -6.337 14.548 1.00 89.06 100 LYS A CA 1
ATOM 851 C C . LYS A 1 100 ? -3.387 -7.455 13.563 1.00 89.06 100 LYS A C 1
ATOM 853 O O . LYS A 1 100 ? -4.091 -8.460 13.508 1.00 89.06 100 LYS A O 1
ATOM 858 N N . PRO A 1 101 ? -2.239 -7.348 12.883 1.00 86.19 101 PRO A N 1
ATOM 859 C CA . PRO A 1 101 ? -1.819 -8.347 11.901 1.00 86.19 101 PRO A CA 1
ATOM 860 C C . PRO A 1 101 ? -1.616 -9.734 12.512 1.00 86.19 101 PRO A C 1
ATOM 862 O O . PRO A 1 101 ? -1.978 -10.747 11.933 1.00 86.19 101 PRO A O 1
ATOM 865 N N . SER A 1 102 ? -1.115 -9.775 13.750 1.00 86.69 102 SER A N 1
ATOM 866 C CA . SER A 1 102 ? -0.934 -11.005 14.528 1.00 86.69 102 SER A CA 1
ATOM 867 C C . SER A 1 102 ? -2.241 -11.723 14.890 1.00 86.69 102 SER A C 1
ATOM 869 O O . SER A 1 102 ? -2.191 -12.821 15.431 1.00 86.69 102 SER A O 1
ATOM 871 N N . GLU A 1 103 ? -3.394 -11.082 14.684 1.00 88.81 103 GLU A N 1
ATOM 872 C CA . GLU A 1 103 ? -4.732 -11.639 14.930 1.00 88.81 103 GLU A CA 1
ATOM 873 C C . GLU A 1 103 ? -5.396 -12.145 13.635 1.00 88.81 103 GLU A C 1
ATOM 875 O O . GLU A 1 103 ? -6.546 -12.603 13.660 1.00 88.81 103 GLU A O 1
ATOM 880 N N . LEU A 1 104 ? -4.694 -12.029 12.504 1.00 89.31 104 LEU A N 1
ATOM 881 C CA . LEU A 1 104 ? -5.133 -12.518 11.207 1.00 89.31 104 LEU A CA 1
ATOM 882 C C . LEU A 1 104 ? -4.576 -13.914 10.948 1.00 89.31 104 LEU A C 1
ATOM 884 O O . LEU A 1 104 ? -3.425 -14.231 11.247 1.00 89.31 104 LEU A O 1
ATOM 888 N N . THR A 1 105 ? -5.426 -14.742 10.368 1.00 89.44 105 THR A N 1
ATOM 889 C CA . THR A 1 105 ? -5.135 -16.098 9.914 1.00 89.44 105 THR A CA 1
ATOM 890 C C . THR A 1 105 ? -5.304 -16.168 8.403 1.00 89.44 105 THR A C 1
ATOM 892 O O . THR A 1 105 ? -5.883 -15.268 7.801 1.00 89.44 105 THR A O 1
ATOM 895 N N . GLN A 1 106 ? -4.821 -17.235 7.768 1.00 85.88 106 GLN A N 1
ATOM 896 C CA . GLN A 1 106 ? -5.018 -17.418 6.328 1.00 85.88 106 GLN A CA 1
ATOM 897 C C . GLN A 1 106 ? -6.509 -17.487 5.955 1.00 85.88 106 GLN A C 1
ATOM 899 O O . GLN A 1 106 ? -6.912 -16.847 4.990 1.00 85.88 106 GLN A O 1
ATOM 904 N N . GLU A 1 107 ? -7.319 -18.176 6.766 1.00 89.50 107 GLU A N 1
ATOM 905 C CA . GLU A 1 107 ? -8.775 -18.284 6.590 1.00 89.50 107 GLU A CA 1
ATOM 906 C C . GLU A 1 107 ? -9.457 -16.911 6.574 1.00 89.50 107 GLU A C 1
ATOM 908 O O . GLU A 1 107 ? -10.446 -16.716 5.872 1.00 89.50 107 GLU A O 1
ATOM 913 N N . ASP A 1 108 ? -8.908 -15.927 7.299 1.00 90.25 108 ASP A N 1
ATOM 914 C CA . ASP A 1 108 ? -9.484 -14.588 7.318 1.00 90.25 108 ASP A CA 1
ATOM 915 C C . ASP A 1 108 ? -9.473 -13.929 5.931 1.00 90.25 108 ASP A C 1
ATOM 917 O O . ASP A 1 108 ? -10.397 -13.179 5.626 1.00 90.25 108 ASP A O 1
ATOM 921 N N . PHE A 1 109 ? -8.461 -14.213 5.105 1.00 86.56 109 PHE A N 1
ATOM 922 C CA . PHE A 1 109 ? -8.306 -13.653 3.758 1.00 86.56 109 PHE A CA 1
ATOM 923 C C . PHE A 1 109 ? -9.125 -14.388 2.688 1.00 86.56 109 PHE A C 1
ATOM 925 O O . PHE A 1 109 ? -9.202 -13.911 1.559 1.00 86.56 109 PHE A O 1
ATOM 932 N N . GLU A 1 110 ? -9.702 -15.546 3.014 1.00 87.62 110 GLU A N 1
ATOM 933 C CA . GLU A 1 110 ? -10.533 -16.328 2.090 1.00 87.62 110 GLU A CA 1
ATOM 934 C C . GLU A 1 110 ? -11.998 -15.857 2.085 1.00 87.62 110 GLU A C 1
ATOM 936 O O . GLU A 1 110 ? -12.743 -16.165 1.155 1.00 87.62 110 GLU A O 1
ATOM 941 N N . ASP A 1 111 ? -12.410 -15.090 3.101 1.00 85.75 111 ASP A N 1
ATOM 942 C CA . ASP A 1 111 ? -13.740 -14.490 3.200 1.00 85.75 111 ASP A CA 1
ATOM 943 C C . ASP A 1 111 ? -13.714 -13.007 2.795 1.00 85.75 111 ASP A C 1
ATOM 945 O O . ASP A 1 111 ? -13.346 -12.127 3.577 1.00 85.75 111 ASP A O 1
ATOM 949 N N . ASP A 1 112 ? -14.188 -12.719 1.580 1.00 79.75 112 ASP A N 1
ATOM 950 C CA . ASP A 1 112 ? -14.325 -11.359 1.036 1.00 79.75 112 ASP A CA 1
ATOM 951 C C . ASP A 1 112 ? -15.196 -10.427 1.909 1.00 79.75 112 ASP A C 1
ATOM 953 O O . ASP A 1 112 ? -15.118 -9.203 1.785 1.00 79.75 112 ASP A O 1
ATOM 957 N N . ASN A 1 113 ? -16.041 -10.981 2.791 1.00 84.19 113 ASN A N 1
ATOM 958 C CA . ASN A 1 113 ? -16.911 -10.227 3.698 1.00 84.19 113 ASN A CA 1
ATOM 959 C C . ASN A 1 113 ? -16.441 -10.264 5.157 1.00 84.19 113 ASN A C 1
ATOM 961 O O . ASN A 1 113 ? -17.207 -9.902 6.060 1.00 84.19 113 ASN A O 1
ATOM 965 N N . ASN A 1 114 ? -15.197 -10.676 5.405 1.00 88.00 114 ASN A N 1
ATOM 966 C CA . ASN A 1 114 ? -14.682 -10.798 6.756 1.00 88.00 114 ASN A CA 1
ATOM 967 C C . ASN A 1 114 ? -14.738 -9.441 7.490 1.00 88.00 114 ASN A C 1
ATOM 969 O O . ASN A 1 114 ? -14.122 -8.461 7.053 1.00 88.00 114 ASN A O 1
ATOM 973 N N . PRO A 1 115 ? -15.416 -9.357 8.652 1.00 89.19 115 PRO A N 1
ATOM 974 C CA . PRO A 1 115 ? -15.588 -8.106 9.391 1.00 89.19 115 PRO A CA 1
ATOM 975 C C . PRO A 1 115 ? -14.281 -7.529 9.952 1.00 89.19 115 PRO A C 1
ATOM 977 O O . PRO A 1 115 ? -14.276 -6.398 10.446 1.00 89.19 115 PRO A O 1
ATOM 980 N N . LYS A 1 116 ? -13.180 -8.290 9.91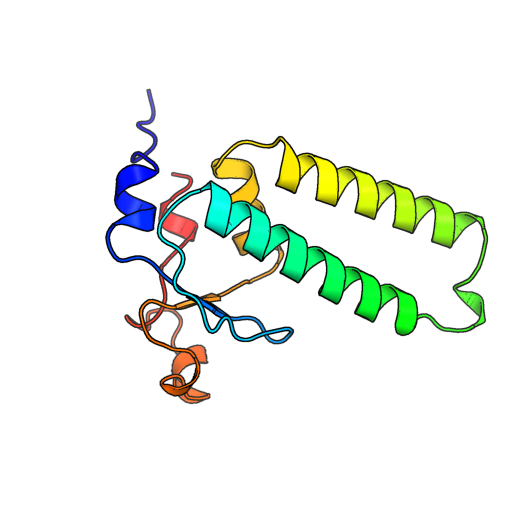9 1.00 90.81 116 LYS A N 1
ATOM 981 C CA . LYS A 1 116 ? -11.847 -7.804 10.275 1.00 90.81 116 LYS A CA 1
ATOM 982 C C . LYS A 1 116 ? -11.284 -6.843 9.232 1.00 90.81 116 LYS A C 1
ATOM 984 O O . LYS A 1 116 ? -10.437 -6.040 9.609 1.00 90.81 116 LYS A O 1
ATOM 989 N N . PHE A 1 117 ? -11.753 -6.858 7.985 1.00 89.44 117 PHE A N 1
ATOM 990 C CA . PHE A 1 117 ? -11.274 -5.959 6.935 1.00 89.44 117 PHE A CA 1
ATOM 991 C C . PHE A 1 117 ? -12.270 -4.835 6.629 1.00 89.44 117 PHE A C 1
ATOM 993 O O . PHE A 1 117 ? -13.489 -4.984 6.716 1.00 89.44 117 PHE A O 1
ATOM 1000 N N . LEU A 1 118 ? -11.743 -3.662 6.278 1.00 87.69 118 LEU A N 1
ATOM 1001 C CA . LEU A 1 118 ? -12.533 -2.553 5.760 1.00 87.69 118 LEU A CA 1
ATOM 1002 C C . LEU A 1 118 ? -12.866 -2.792 4.289 1.00 87.69 118 LEU A C 1
ATOM 1004 O O . LEU A 1 118 ? -11.980 -2.989 3.461 1.00 87.69 118 LEU A O 1
ATOM 1008 N N . VAL A 1 119 ? -14.145 -2.653 3.947 1.00 81.69 119 VAL A N 1
ATOM 1009 C CA . VAL A 1 119 ? -14.597 -2.684 2.555 1.00 81.69 119 VAL A CA 1
ATOM 1010 C C . VAL A 1 119 ? -14.327 -1.329 1.901 1.00 81.69 119 VAL A C 1
ATOM 1012 O O . VAL A 1 119 ? -15.074 -0.364 2.083 1.00 81.69 119 VAL A O 1
ATOM 1015 N N . VAL A 1 120 ? -13.238 -1.260 1.136 1.00 75.31 120 VAL A N 1
ATOM 1016 C CA . VAL A 1 120 ? -12.735 -0.020 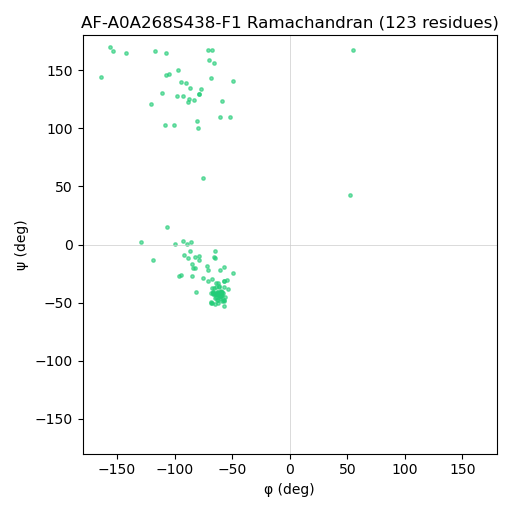0.520 1.00 75.31 120 VAL A CA 1
ATOM 1017 C C . VAL A 1 120 ? -13.568 0.416 -0.695 1.00 75.31 120 VAL A C 1
ATOM 1019 O O . VAL A 1 120 ? -13.729 1.610 -0.942 1.00 75.31 120 VAL A O 1
ATOM 1022 N N . GLN A 1 121 ? -14.190 -0.532 -1.406 1.00 66.19 121 GLN A N 1
ATOM 1023 C CA . GLN A 1 121 ? -14.997 -0.272 -2.612 1.00 66.19 121 GLN A CA 1
ATOM 1024 C C . GLN A 1 121 ? -16.210 0.645 -2.359 1.00 66.19 121 GLN A C 1
ATOM 1026 O O . GLN A 1 121 ? -16.678 1.322 -3.269 1.00 66.19 121 GLN A O 1
ATOM 1031 N N . ASN A 1 122 ? -16.677 0.743 -1.111 1.00 58.03 122 ASN A N 1
ATOM 1032 C CA . ASN A 1 122 ? -17.813 1.586 -0.730 1.00 58.03 122 ASN A CA 1
ATOM 1033 C C . ASN A 1 122 ? -17.435 3.049 -0.420 1.00 58.03 122 ASN A C 1
ATOM 1035 O O . ASN A 1 122 ? -18.294 3.825 -0.004 1.00 58.03 122 ASN A O 1
ATOM 1039 N N . ILE A 1 123 ? -16.161 3.430 -0.565 1.00 62.06 123 ILE A N 1
ATOM 1040 C CA . ILE A 1 123 ? -15.644 4.749 -0.156 1.00 62.06 123 ILE A CA 1
ATOM 1041 C C . ILE A 1 123 ? -15.631 5.755 -1.318 1.00 62.06 123 ILE A C 1
ATOM 1043 O O . ILE A 1 123 ? -15.720 6.958 -1.079 1.00 62.06 123 ILE A O 1
ATOM 1047 N N . ILE A 1 124 ? -15.547 5.277 -2.565 1.00 52.16 124 ILE A N 1
ATOM 1048 C CA . ILE A 1 124 ? -15.437 6.121 -3.771 1.00 52.16 124 ILE A CA 1
ATOM 1049 C C . ILE A 1 124 ? -16.818 6.450 -4.395 1.00 52.16 124 ILE A C 1
ATOM 1051 O O . ILE A 1 124 ? -16.899 7.312 -5.268 1.00 52.16 124 ILE A O 1
ATOM 1055 N N . LEU A 1 125 ? -17.911 5.824 -3.929 1.00 42.09 125 LEU A N 1
ATOM 1056 C CA . LEU A 1 125 ? -19.277 6.002 -4.462 1.00 42.09 125 LEU A CA 1
ATOM 1057 C C . LEU A 1 125 ? -20.036 7.207 -3.874 1.00 42.09 125 LEU A C 1
ATOM 1059 O O . LEU A 1 125 ? -20.062 7.360 -2.631 1.00 42.09 125 LEU A O 1
#

Nearest PDB structures (foldseek):
  7egc-assembly1_0  TM=4.041E-01  e=4.559E+00  Homo sapiens
  6nmi-assembly1_H  TM=4.041E-01  e=6.980E+00  Homo sapiens
  7lbm-assembly1_d  TM=4.041E-01  e=6.980E+00  Homo sapiens

Foldseek 3Di:
DDDQPDVQVVLVLFWWKDDPQDTDPDTDRDLVSLLVVLLVVLVSVLVVVVVPDDPVCPDPVNVVVSVVVSVVLNCCSPPNDPVSSLVSCVVRVIWIFSDGPVPDDPVQVVDPPRPRTDDSVVRND